Protein AF-A0A221UWG9-F1 (afdb_monomer)

Mean predicted aligned error: 8.41 Å

Sequence (89 aa):
MEVNLAYYRKKDWRKFLKLIDDPENMDETWKEWHKSYLKIKRSLTSHGLNVNDIVIDLNELRNYCLTNNHTGSVYKTGPLVQRCGKCWI

pLDDT: mean 73.25, std 18.87, range [27.3, 92.44]

Solvent-accessible surface area (backbone atoms only — not comparable to full-atom values): 5434 Å² total; per-residue (Å²): 102,78,43,80,40,77,36,78,53,73,90,46,41,75,58,48,51,71,70,31,72,53,45,86,80,44,62,94,41,63,67,57,42,49,54,51,44,52,52,51,53,51,51,44,43,74,72,64,31,49,74,44,78,40,73,64,53,67,66,59,54,51,50,54,34,62,74,69,71,44,79,79,50,47,43,75,67,59,81,52,76,47,51,50,97,77,82,82,130

Organism: NCBI:txid616991

Radius of gyration: 13.16 Å; Cα contacts (8 Å, |Δi|>4): 99; chains: 1; bounding box: 32×21×34 Å

Secondary structure (DSSP, 8-state):
-EEEEEE--TTTHHHHTTTSS-GGGS-SSHHHHHHHHHHHHHHHHHTT-EEEEEE--HHHHHHHHHHTT-------SSSS---STT---

Structure (mmCIF, N/CA/C/O backbone):
data_AF-A0A221UWG9-F1
#
_entry.id   AF-A0A221UWG9-F1
#
loop_
_atom_site.group_PDB
_atom_site.id
_atom_site.type_symbol
_atom_site.label_atom_id
_atom_site.label_alt_id
_atom_site.label_comp_id
_atom_site.label_asym_id
_atom_site.label_entity_id
_atom_site.label_seq_id
_atom_site.pdbx_PDB_ins_code
_atom_site.Cartn_x
_atom_site.Cartn_y
_atom_site.Cartn_z
_atom_site.occupancy
_atom_site.B_iso_or_equiv
_atom_site.auth_seq_id
_atom_site.auth_comp_id
_atom_site.auth_asym_id
_atom_site.auth_atom_id
_atom_site.pdbx_PDB_model_num
ATOM 1 N N . MET A 1 1 ? -21.723 -1.378 3.951 1.00 70.94 1 MET A N 1
ATOM 2 C CA . MET A 1 1 ? -20.975 -1.106 2.703 1.00 70.94 1 MET A CA 1
ATOM 3 C C . MET A 1 1 ? -19.528 -1.481 2.942 1.00 70.94 1 MET A C 1
ATOM 5 O O . MET A 1 1 ? -19.023 -1.207 4.027 1.00 70.94 1 MET A O 1
ATOM 9 N N . GLU A 1 2 ? -18.898 -2.130 1.969 1.00 83.62 2 GLU A N 1
ATOM 10 C CA . GLU A 1 2 ? -17.504 -2.573 2.061 1.00 83.62 2 GLU A CA 1
ATOM 11 C C . GLU A 1 2 ? -16.630 -1.748 1.122 1.00 83.62 2 GLU A C 1
ATOM 13 O O . GLU A 1 2 ? -17.074 -1.365 0.039 1.00 83.62 2 GLU A O 1
ATOM 18 N N . VAL A 1 3 ? -15.406 -1.448 1.552 1.00 81.56 3 VAL A N 1
ATOM 19 C CA . VAL A 1 3 ? -14.427 -0.706 0.758 1.00 81.56 3 VAL A CA 1
ATOM 20 C C . VAL A 1 3 ? -13.090 -1.423 0.816 1.00 81.56 3 VAL A C 1
ATOM 22 O O . VAL A 1 3 ? -12.578 -1.724 1.894 1.00 81.56 3 VAL A O 1
ATOM 25 N N . ASN A 1 4 ? -12.511 -1.642 -0.357 1.00 83.38 4 ASN A N 1
ATOM 26 C CA . ASN A 1 4 ? -11.167 -2.171 -0.506 1.00 83.38 4 ASN A CA 1
ATOM 27 C C . ASN A 1 4 ? -10.154 -1.027 -0.403 1.00 83.38 4 ASN A C 1
ATOM 29 O O . ASN A 1 4 ? -10.231 -0.040 -1.135 1.00 83.38 4 ASN A O 1
ATOM 33 N N . LEU A 1 5 ? -9.202 -1.155 0.515 1.00 82.50 5 LEU A N 1
ATOM 34 C CA . LEU A 1 5 ? -8.140 -0.187 0.742 1.00 82.50 5 LEU A CA 1
ATOM 35 C C . LEU A 1 5 ? -6.794 -0.833 0.400 1.00 82.50 5 LEU A C 1
ATOM 37 O O . LEU A 1 5 ? -6.389 -1.823 1.005 1.00 82.50 5 LEU A O 1
ATOM 41 N N . ALA A 1 6 ? -6.101 -0.270 -0.588 1.00 84.12 6 ALA A N 1
ATOM 42 C CA . ALA A 1 6 ? -4.816 -0.779 -1.055 1.00 84.12 6 ALA A CA 1
ATOM 43 C C . ALA A 1 6 ? -3.728 -0.658 0.025 1.00 84.12 6 ALA A C 1
ATOM 45 O O . ALA A 1 6 ? -3.446 0.433 0.523 1.00 84.12 6 ALA A O 1
ATOM 46 N N . TYR A 1 7 ? -3.074 -1.775 0.342 1.00 86.88 7 TYR A N 1
ATOM 47 C CA . TYR A 1 7 ? -2.017 -1.871 1.339 1.00 86.88 7 TYR A CA 1
ATOM 48 C C . TYR A 1 7 ? -0.684 -2.295 0.716 1.00 86.88 7 TYR A C 1
ATOM 50 O O . TYR A 1 7 ? -0.558 -3.371 0.125 1.00 86.88 7 TYR A O 1
ATOM 58 N N . TYR A 1 8 ? 0.353 -1.484 0.925 1.00 87.06 8 TYR A N 1
ATOM 59 C CA . TYR A 1 8 ? 1.723 -1.798 0.528 1.00 87.06 8 TYR A CA 1
ATOM 60 C C . TYR A 1 8 ? 2.535 -2.280 1.725 1.00 87.06 8 TYR A C 1
ATOM 62 O O . TYR A 1 8 ? 2.604 -1.628 2.769 1.00 87.06 8 TYR A O 1
ATOM 70 N N . ARG A 1 9 ? 3.215 -3.418 1.572 1.00 89.62 9 ARG A N 1
ATOM 71 C CA . ARG A 1 9 ? 4.071 -3.969 2.628 1.00 89.62 9 ARG A CA 1
ATOM 72 C C . ARG A 1 9 ? 5.359 -3.161 2.751 1.00 89.62 9 ARG A C 1
ATOM 74 O O . ARG A 1 9 ? 5.966 -2.784 1.751 1.00 89.62 9 ARG A O 1
ATOM 81 N N . LYS A 1 10 ? 5.864 -3.012 3.979 1.00 91.19 10 LYS A N 1
ATOM 82 C CA . LYS A 1 10 ? 7.139 -2.321 4.256 1.00 91.19 10 LYS A CA 1
ATOM 83 C C . LYS A 1 10 ? 8.306 -2.848 3.413 1.00 91.19 10 LYS A C 1
ATOM 85 O O . LYS A 1 10 ? 9.104 -2.063 2.910 1.00 91.19 10 LYS A O 1
ATOM 90 N N . LYS A 1 11 ? 8.387 -4.172 3.237 1.00 89.94 11 LYS A N 1
ATOM 91 C CA . LYS A 1 11 ? 9.426 -4.841 2.429 1.00 89.94 11 LYS A CA 1
ATOM 92 C C . LYS A 1 11 ? 9.383 -4.459 0.943 1.00 89.94 11 LYS A C 1
ATOM 94 O O . LYS A 1 11 ? 10.411 -4.484 0.273 1.00 89.94 11 LYS A O 1
ATOM 99 N N . ASP A 1 12 ? 8.203 -4.089 0.456 1.00 86.81 12 ASP A N 1
ATOM 100 C CA . ASP A 1 12 ? 7.930 -3.806 -0.949 1.00 86.81 12 ASP A CA 1
ATOM 101 C C . ASP A 1 12 ? 7.987 -2.292 -1.235 1.00 86.81 12 ASP A C 1
ATOM 103 O O . ASP A 1 12 ? 8.156 -1.894 -2.382 1.00 86.81 12 ASP A O 1
ATOM 107 N N . TRP A 1 13 ? 7.974 -1.440 -0.200 1.00 87.94 13 TRP A N 1
ATOM 108 C CA . TRP A 1 13 ? 7.931 0.025 -0.321 1.00 87.94 13 TRP A CA 1
ATOM 109 C C . TRP A 1 13 ? 9.010 0.613 -1.230 1.00 87.94 13 TRP A C 1
ATOM 111 O O . TRP A 1 13 ? 8.718 1.376 -2.143 1.00 87.94 13 TRP A O 1
ATOM 121 N N . ARG A 1 14 ? 10.271 0.205 -1.046 1.00 86.56 14 ARG A N 1
ATOM 122 C CA . ARG A 1 14 ? 11.379 0.716 -1.870 1.00 86.56 14 ARG A CA 1
ATOM 123 C C . ARG A 1 14 ? 11.260 0.295 -3.335 1.00 86.56 14 ARG A C 1
ATOM 125 O O . ARG A 1 14 ? 11.770 0.986 -4.207 1.00 86.56 14 ARG A O 1
ATOM 132 N N . LYS A 1 15 ? 10.649 -0.861 -3.607 1.00 85.75 15 LYS A N 1
ATOM 133 C CA . LYS A 1 15 ? 10.385 -1.314 -4.979 1.00 85.75 15 LYS A CA 1
ATOM 134 C C . LYS A 1 15 ? 9.213 -0.537 -5.567 1.00 85.75 15 LYS A C 1
ATOM 136 O O . LYS A 1 15 ? 9.311 -0.092 -6.698 1.00 85.75 15 LYS A O 1
ATOM 141 N N . PHE A 1 16 ? 8.165 -0.326 -4.776 1.00 83.50 16 PHE A N 1
ATOM 142 C CA . PHE A 1 16 ? 7.005 0.469 -5.153 1.00 83.50 16 PHE A CA 1
ATOM 143 C C . PHE A 1 16 ? 7.393 1.903 -5.543 1.00 83.50 16 PHE A C 1
ATOM 145 O O . PHE A 1 16 ? 7.047 2.331 -6.6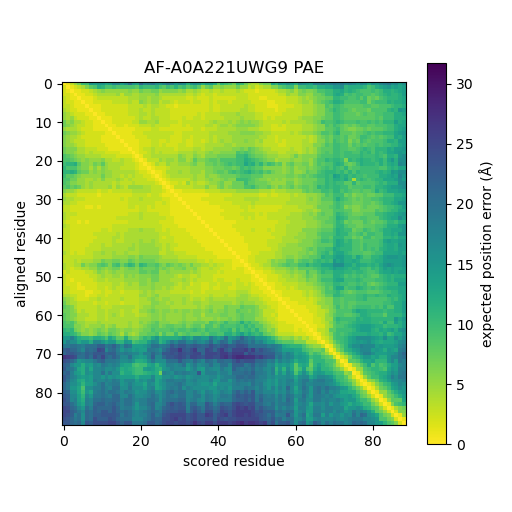34 1.00 83.50 16 PHE A O 1
ATOM 152 N N . LEU A 1 17 ? 8.209 2.597 -4.738 1.00 81.88 17 LEU A N 1
ATOM 153 C CA . LEU A 1 17 ? 8.688 3.951 -5.061 1.00 81.88 17 LEU A CA 1
ATOM 154 C C . LEU A 1 17 ? 9.478 4.036 -6.380 1.00 81.88 17 LEU A C 1
ATOM 156 O O . LEU A 1 17 ? 9.568 5.103 -6.964 1.00 81.88 17 LEU A O 1
ATOM 160 N N . LYS A 1 18 ? 10.059 2.928 -6.856 1.00 82.81 18 LYS A N 1
ATOM 161 C CA . LYS A 1 18 ? 10.750 2.872 -8.157 1.00 82.81 18 LYS A CA 1
ATOM 162 C C . LYS A 1 18 ? 9.820 2.570 -9.332 1.00 82.81 18 LYS A C 1
ATOM 164 O O . LYS A 1 18 ? 10.259 2.651 -10.472 1.00 82.81 18 LYS A O 1
ATOM 169 N N . LEU A 1 19 ? 8.605 2.103 -9.051 1.00 76.06 19 LEU A N 1
ATOM 170 C CA . LEU A 1 19 ? 7.601 1.736 -10.051 1.00 76.06 19 LEU A CA 1
ATOM 171 C C . LEU A 1 19 ? 6.610 2.867 -10.325 1.00 76.06 19 LEU A C 1
ATOM 173 O O . LEU A 1 19 ? 5.902 2.807 -11.324 1.00 76.06 19 LEU A O 1
ATOM 177 N N . ILE A 1 20 ? 6.518 3.837 -9.420 1.00 76.44 20 ILE A N 1
ATOM 178 C CA . ILE A 1 20 ? 5.672 5.015 -9.577 1.00 76.44 20 ILE A CA 1
ATOM 179 C C . ILE A 1 20 ? 6.455 6.135 -10.257 1.00 76.44 20 ILE A C 1
ATOM 181 O O . ILE A 1 20 ? 7.659 6.265 -10.041 1.00 76.44 20 ILE A O 1
ATOM 185 N N . ASP A 1 21 ? 5.753 6.951 -11.034 1.00 69.38 21 ASP A N 1
ATOM 186 C CA . ASP A 1 21 ? 6.375 8.041 -11.790 1.00 69.38 21 ASP A CA 1
ATOM 187 C C . ASP A 1 21 ? 6.578 9.299 -10.948 1.00 69.38 21 ASP A C 1
ATOM 189 O O . ASP A 1 21 ? 7.545 10.020 -11.166 1.00 69.38 21 ASP A O 1
ATOM 193 N N . ASP A 1 22 ? 5.732 9.500 -9.930 1.00 70.69 22 ASP A N 1
ATOM 194 C CA . ASP A 1 22 ? 5.793 10.651 -9.026 1.00 70.69 22 ASP A CA 1
ATOM 195 C C . ASP A 1 22 ? 6.146 10.230 -7.585 1.00 70.69 22 ASP A C 1
ATOM 197 O O . ASP A 1 22 ? 5.333 10.384 -6.662 1.00 70.69 22 ASP A O 1
ATOM 201 N N . PRO A 1 23 ? 7.347 9.673 -7.334 1.00 73.44 23 PRO A N 1
ATOM 202 C CA . PRO A 1 23 ? 7.748 9.274 -5.990 1.00 73.44 23 PRO A CA 1
ATOM 203 C C . PRO A 1 23 ? 7.881 10.454 -5.029 1.00 73.44 23 PRO A C 1
ATOM 205 O O . PRO A 1 23 ? 7.704 10.263 -3.831 1.00 73.44 23 PRO A O 1
ATOM 208 N N . GLU A 1 24 ? 8.119 11.661 -5.543 1.00 74.88 24 GLU A N 1
ATOM 209 C CA . GLU A 1 24 ? 8.151 12.907 -4.767 1.00 74.88 24 GLU A CA 1
ATOM 210 C C . GLU A 1 24 ? 6.801 13.265 -4.131 1.00 74.88 24 GLU A C 1
ATOM 212 O O . GLU A 1 24 ? 6.754 13.897 -3.080 1.00 74.88 24 GLU A O 1
ATOM 217 N N . ASN A 1 25 ? 5.694 12.813 -4.728 1.00 73.06 25 ASN A N 1
ATOM 218 C CA . ASN A 1 25 ? 4.364 13.004 -4.160 1.00 73.06 25 ASN A CA 1
ATOM 219 C C . ASN A 1 25 ? 4.039 11.943 -3.096 1.00 73.06 25 ASN A C 1
ATOM 221 O O . ASN A 1 25 ? 3.089 12.102 -2.321 1.00 73.06 25 ASN A O 1
ATOM 225 N N . MET A 1 26 ? 4.811 10.855 -3.017 1.00 77.69 26 MET A N 1
ATOM 226 C CA . MET A 1 26 ? 4.665 9.836 -1.981 1.00 77.69 26 MET A CA 1
ATOM 227 C C . MET A 1 26 ? 5.436 10.187 -0.715 1.00 77.69 26 MET A C 1
ATOM 229 O O . MET A 1 26 ? 6.416 10.919 -0.729 1.00 77.69 26 MET A O 1
ATOM 233 N N . ASP A 1 27 ? 4.960 9.661 0.414 1.00 82.19 27 ASP A N 1
ATOM 234 C CA . ASP A 1 27 ? 5.665 9.827 1.678 1.00 82.19 27 ASP A CA 1
ATOM 235 C C . ASP A 1 27 ? 7.048 9.156 1.573 1.00 82.19 27 ASP A C 1
ATOM 237 O O . ASP A 1 27 ? 7.152 7.995 1.160 1.00 82.19 27 ASP A O 1
ATOM 241 N N . GLU A 1 28 ? 8.107 9.869 1.961 1.00 80.81 28 GLU A N 1
ATOM 242 C CA . GLU A 1 28 ? 9.491 9.394 1.825 1.00 80.81 28 GLU A CA 1
ATOM 243 C C . GLU A 1 28 ? 9.691 8.041 2.516 1.00 80.81 28 GLU A C 1
ATOM 245 O O . GLU A 1 28 ? 10.348 7.127 2.002 1.00 80.81 28 GLU A O 1
ATOM 250 N N . THR A 1 29 ? 9.070 7.880 3.688 1.00 87.81 29 THR A N 1
ATOM 251 C CA . THR A 1 29 ? 9.150 6.649 4.459 1.00 87.81 29 THR A CA 1
ATOM 252 C C . THR A 1 29 ? 7.836 5.880 4.466 1.00 87.81 29 THR A C 1
ATOM 254 O O . THR A 1 29 ? 6.743 6.416 4.652 1.00 87.81 29 THR A O 1
ATOM 257 N N . TRP A 1 30 ? 7.953 4.549 4.415 1.00 90.06 30 TRP A N 1
ATOM 258 C CA . TRP A 1 30 ? 6.808 3.655 4.600 1.00 90.06 30 TRP A CA 1
ATOM 259 C C . TRP A 1 30 ? 6.058 3.935 5.908 1.00 90.06 30 TRP A C 1
ATOM 261 O O . TRP A 1 30 ? 4.853 3.741 5.996 1.00 90.06 30 TRP A O 1
ATOM 271 N N . LYS A 1 31 ? 6.774 4.376 6.949 1.00 90.44 31 LYS A N 1
ATOM 272 C CA . LYS A 1 31 ? 6.196 4.661 8.265 1.00 90.44 31 LYS A CA 1
ATOM 273 C C . LYS A 1 31 ? 5.237 5.851 8.210 1.00 90.44 31 LYS A C 1
ATOM 275 O O . LYS A 1 31 ? 4.185 5.799 8.845 1.00 90.44 31 LYS A O 1
ATOM 280 N N . GLU A 1 32 ? 5.592 6.897 7.474 1.00 88.44 32 GLU A N 1
ATOM 281 C CA . GLU A 1 32 ? 4.744 8.075 7.274 1.00 88.44 32 GLU A CA 1
ATOM 282 C C . GLU A 1 32 ? 3.534 7.735 6.417 1.00 88.44 32 GLU A C 1
ATOM 284 O O . GLU A 1 32 ? 2.404 7.969 6.853 1.00 88.44 32 GLU A O 1
ATOM 289 N N . TRP A 1 33 ? 3.755 7.036 5.300 1.00 89.81 33 TRP A N 1
ATOM 290 C CA . TRP A 1 33 ? 2.667 6.511 4.482 1.00 89.81 33 TRP A CA 1
ATOM 291 C C . TRP A 1 33 ? 1.705 5.644 5.308 1.00 89.81 33 TRP A C 1
ATOM 293 O O . TRP A 1 33 ? 0.493 5.846 5.275 1.00 89.81 33 TRP A O 1
ATOM 303 N N . HIS A 1 34 ? 2.226 4.725 6.126 1.00 90.88 34 HIS A N 1
ATOM 304 C CA . HIS A 1 34 ? 1.415 3.830 6.953 1.00 90.88 34 HIS A CA 1
ATOM 305 C C . HIS A 1 34 ? 0.641 4.586 8.043 1.00 90.88 34 HIS A C 1
ATOM 307 O O . HIS A 1 34 ? -0.489 4.233 8.383 1.00 90.88 34 HIS A O 1
ATOM 313 N N . LYS A 1 35 ? 1.214 5.663 8.592 1.00 90.38 35 LYS A N 1
ATOM 314 C CA . LYS A 1 35 ? 0.502 6.548 9.523 1.00 90.38 35 LYS A CA 1
ATOM 315 C C . LYS A 1 35 ? -0.665 7.241 8.823 1.00 90.38 35 LYS A C 1
ATOM 317 O O . LYS A 1 35 ? -1.749 7.310 9.403 1.00 90.38 35 LYS A O 1
ATOM 322 N N . SER A 1 36 ? -0.454 7.728 7.603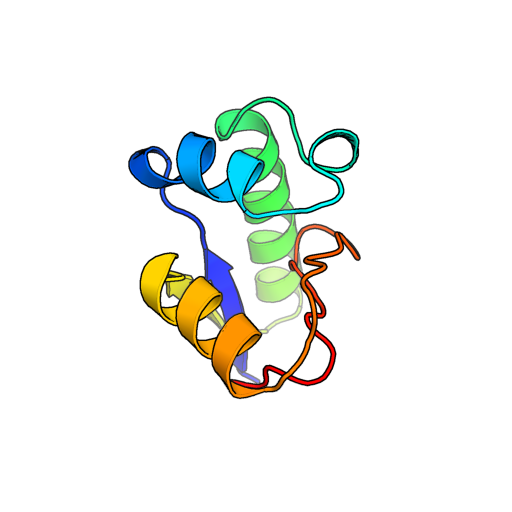 1.00 86.94 36 SER A N 1
ATOM 323 C CA . SER A 1 36 ? -1.510 8.296 6.768 1.00 86.94 36 SER A CA 1
ATOM 324 C C . SER A 1 36 ? -2.582 7.245 6.485 1.00 86.94 36 SER A C 1
ATOM 326 O O . SER A 1 36 ? -3.723 7.472 6.875 1.00 86.94 36 SER A O 1
ATOM 328 N N . TYR A 1 37 ? -2.209 6.066 5.972 1.00 87.94 37 TYR A N 1
ATOM 329 C CA . TYR A 1 37 ? -3.074 4.900 5.728 1.00 87.94 37 TYR A CA 1
ATOM 330 C C . TYR A 1 37 ? -4.005 4.582 6.907 1.00 87.94 37 TYR A C 1
ATOM 332 O O . TYR A 1 37 ? -5.224 4.492 6.750 1.00 87.94 37 TYR A O 1
ATOM 340 N N . LEU A 1 38 ? -3.448 4.479 8.118 1.00 90.81 38 LEU A N 1
ATOM 341 C CA . LEU A 1 38 ? -4.224 4.180 9.320 1.00 90.81 38 LEU A CA 1
ATOM 342 C C . LEU A 1 38 ? -5.252 5.269 9.648 1.00 90.81 38 LEU A C 1
ATOM 344 O O . LEU A 1 38 ? -6.323 4.946 10.160 1.00 90.81 38 LEU A O 1
ATOM 348 N N . LYS A 1 39 ? -4.962 6.546 9.362 1.00 90.19 39 LYS A N 1
ATOM 349 C CA . LYS A 1 39 ? -5.933 7.633 9.566 1.00 90.19 39 LYS A CA 1
ATOM 350 C C . LYS A 1 39 ? -7.138 7.485 8.641 1.00 90.19 39 LYS A C 1
ATOM 352 O O . LYS A 1 39 ? -8.259 7.651 9.109 1.00 90.19 39 LYS A O 1
ATOM 357 N N . ILE A 1 40 ? -6.935 7.137 7.369 1.00 87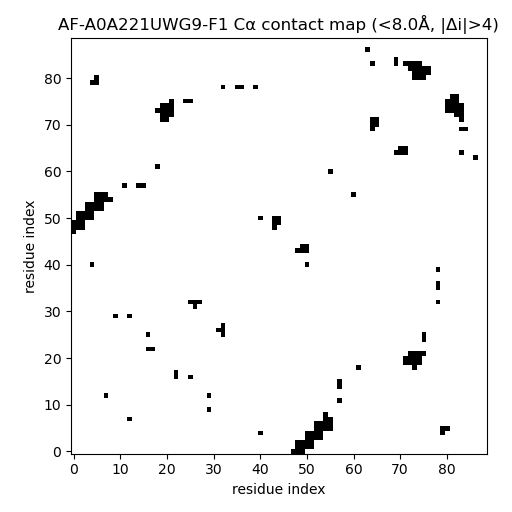.25 40 ILE A N 1
ATOM 358 C CA . ILE A 1 40 ? -8.061 6.942 6.435 1.00 87.25 40 ILE A CA 1
ATOM 359 C C . ILE A 1 40 ? -8.818 5.689 6.783 1.00 87.25 40 ILE A C 1
ATOM 361 O O . ILE A 1 40 ? -10.034 5.750 6.835 1.00 87.25 40 ILE A O 1
ATOM 365 N N . LYS A 1 41 ? -8.126 4.582 7.077 1.00 87.50 41 LYS A N 1
ATOM 366 C CA . LYS A 1 41 ? -8.793 3.352 7.504 1.00 87.50 41 LYS A CA 1
ATOM 367 C C . LYS A 1 41 ? -9.715 3.631 8.689 1.00 87.50 41 LYS A C 1
ATOM 369 O O . LYS A 1 41 ? -10.891 3.303 8.631 1.00 87.50 41 LYS A O 1
ATOM 374 N N . ARG A 1 42 ? -9.213 4.328 9.715 1.00 91.38 42 ARG A N 1
ATOM 375 C CA . ARG A 1 42 ? -10.020 4.750 10.871 1.00 91.38 42 ARG A CA 1
ATOM 376 C C . ARG A 1 42 ? -11.179 5.659 10.481 1.00 91.38 42 ARG A C 1
ATOM 378 O O . ARG A 1 42 ? -12.269 5.449 10.991 1.00 91.38 42 ARG A O 1
ATOM 385 N N . SER A 1 43 ? -10.953 6.626 9.593 1.00 89.19 43 SER A N 1
ATOM 386 C CA . SER A 1 43 ? -12.012 7.502 9.087 1.00 89.19 43 SER A CA 1
ATOM 387 C C . SER A 1 43 ? -13.095 6.698 8.361 1.00 89.19 43 SER A C 1
ATOM 389 O O . SER A 1 43 ? -14.265 6.794 8.695 1.00 89.19 43 SER A O 1
ATOM 391 N N . LEU A 1 44 ? -12.734 5.827 7.422 1.00 86.50 44 LEU A N 1
ATOM 392 C CA . LEU A 1 44 ? -13.687 4.989 6.690 1.00 86.50 44 LEU A CA 1
ATOM 393 C C . LEU A 1 44 ? -14.472 4.079 7.643 1.00 86.50 44 LEU A C 1
ATOM 395 O O . LEU A 1 44 ? -15.699 4.030 7.576 1.00 86.50 44 LEU A O 1
ATOM 399 N N . THR A 1 45 ? -13.789 3.438 8.593 1.00 89.25 45 THR A N 1
ATOM 400 C CA . THR A 1 45 ? -14.448 2.629 9.625 1.00 89.25 45 THR A CA 1
ATOM 401 C C . THR A 1 45 ? -15.363 3.468 10.519 1.00 89.25 45 THR A C 1
ATOM 403 O O . THR A 1 45 ? -16.458 3.017 10.845 1.00 89.25 45 THR A O 1
ATOM 406 N N . SER A 1 46 ? -14.989 4.704 10.874 1.00 92.44 46 SER A N 1
ATOM 407 C CA . SER A 1 46 ? -15.856 5.590 11.664 1.00 92.44 46 SER A CA 1
ATOM 408 C C . SER A 1 46 ? -17.093 6.063 10.897 1.00 92.44 46 SER A C 1
ATOM 410 O O . SER A 1 46 ? -18.079 6.433 11.522 1.00 92.44 46 SER A O 1
ATOM 412 N N . HIS A 1 47 ? -17.070 6.016 9.563 1.00 89.88 47 HIS A N 1
ATOM 413 C CA . HIS A 1 47 ? -18.241 6.250 8.711 1.00 89.88 47 HIS A CA 1
ATOM 414 C C . HIS A 1 47 ? -19.116 4.990 8.533 1.00 89.88 47 HIS A C 1
ATOM 416 O O . HIS A 1 47 ? -20.048 5.000 7.733 1.00 89.88 47 HIS A O 1
ATOM 422 N N . GLY A 1 48 ? -18.838 3.897 9.256 1.00 90.88 48 GLY A N 1
ATOM 423 C CA . GLY A 1 48 ? -19.609 2.651 9.177 1.00 90.88 48 GLY A CA 1
ATOM 424 C C . GLY A 1 48 ? -19.259 1.767 7.975 1.00 90.88 48 GLY A C 1
ATOM 425 O O . GLY A 1 48 ? -20.029 0.870 7.627 1.00 9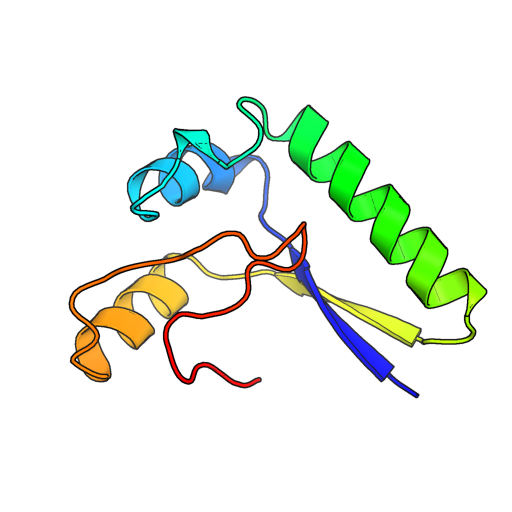0.88 48 GLY A O 1
ATOM 426 N N . LEU A 1 49 ? -18.115 2.010 7.324 1.00 89.12 49 LEU A N 1
ATOM 427 C CA . LEU A 1 49 ? -17.624 1.184 6.220 1.00 89.12 49 LEU A CA 1
ATOM 428 C C . LEU A 1 49 ? -16.761 0.039 6.754 1.00 89.12 49 LEU A C 1
ATOM 430 O O . LEU A 1 49 ? -15.863 0.248 7.574 1.00 89.12 49 LEU A O 1
ATOM 434 N N . ASN A 1 50 ? -16.993 -1.167 6.243 1.00 86.69 50 ASN A N 1
ATOM 435 C CA . ASN A 1 50 ? -16.099 -2.292 6.489 1.00 86.69 50 ASN A CA 1
ATOM 436 C C . ASN A 1 50 ? -14.892 -2.166 5.548 1.00 86.69 50 ASN A C 1
ATOM 438 O O . ASN A 1 50 ? -15.061 -2.179 4.329 1.00 86.69 50 ASN A O 1
ATOM 442 N N . VAL A 1 51 ? -13.694 -1.961 6.102 1.00 86.25 51 VAL A N 1
ATOM 443 C CA . VAL A 1 51 ? -12.483 -1.692 5.309 1.00 86.25 51 VAL A CA 1
ATOM 444 C C . VAL A 1 51 ? -11.661 -2.965 5.172 1.00 86.25 51 VAL A C 1
ATOM 446 O O . VAL A 1 51 ? -11.061 -3.423 6.147 1.00 86.25 51 VAL A O 1
ATOM 449 N N . ASN A 1 52 ? -11.596 -3.485 3.951 1.00 86.00 52 ASN A N 1
ATOM 450 C CA . ASN A 1 52 ? -10.803 -4.652 3.596 1.00 86.00 52 ASN A CA 1
ATOM 451 C C . ASN A 1 52 ? -9.425 -4.204 3.104 1.00 86.00 52 ASN A C 1
ATOM 453 O O . ASN A 1 52 ? -9.315 -3.452 2.136 1.00 86.00 52 ASN A O 1
ATOM 457 N N . ASP A 1 53 ? -8.365 -4.662 3.767 1.00 86.62 53 ASP A N 1
ATOM 458 C CA . ASP A 1 53 ? -6.997 -4.357 3.350 1.00 86.62 53 ASP A CA 1
ATOM 459 C C . ASP A 1 53 ? -6.610 -5.269 2.177 1.00 86.62 53 ASP A C 1
ATOM 461 O O . ASP A 1 53 ? -6.457 -6.480 2.348 1.00 86.62 53 ASP A O 1
ATOM 465 N N . ILE A 1 54 ? -6.414 -4.697 0.989 1.00 85.81 54 ILE A N 1
ATOM 466 C CA . ILE A 1 54 ? -5.963 -5.443 -0.189 1.00 85.81 54 ILE A CA 1
ATOM 467 C C . ILE A 1 54 ? -4.461 -5.268 -0.335 1.00 85.81 54 ILE A C 1
ATOM 469 O O . ILE A 1 54 ? -3.971 -4.193 -0.681 1.00 85.81 54 ILE A O 1
ATOM 473 N N . VAL A 1 55 ? -3.713 -6.334 -0.062 1.00 87.19 55 VAL A N 1
ATOM 474 C CA . VAL A 1 55 ? -2.260 -6.320 -0.227 1.00 87.19 55 VAL A CA 1
ATOM 475 C C . VAL A 1 55 ? -1.927 -6.311 -1.712 1.00 87.19 55 VAL A C 1
ATOM 477 O O . VAL A 1 55 ? -2.176 -7.291 -2.407 1.00 87.19 55 VAL A O 1
ATOM 480 N N . ILE A 1 56 ? -1.320 -5.226 -2.183 1.00 83.19 56 ILE A N 1
ATOM 481 C CA . ILE A 1 56 ? -0.965 -5.087 -3.595 1.00 83.19 56 ILE A CA 1
ATOM 482 C C . ILE A 1 56 ? 0.309 -5.882 -3.894 1.00 83.19 56 ILE A C 1
ATOM 484 O O . ILE A 1 56 ? 1.357 -5.657 -3.275 1.00 83.19 56 ILE A O 1
ATOM 488 N N . ASP A 1 57 ? 0.233 -6.794 -4.864 1.00 83.50 57 ASP A N 1
ATOM 489 C CA . ASP A 1 57 ? 1.412 -7.415 -5.459 1.00 83.50 57 ASP A CA 1
ATOM 490 C C . ASP A 1 57 ? 1.998 -6.485 -6.528 1.00 83.50 57 ASP A C 1
ATOM 492 O O . ASP A 1 57 ? 1.338 -6.098 -7.491 1.00 83.50 57 ASP A O 1
ATOM 496 N N . LEU A 1 58 ? 3.261 -6.096 -6.353 1.00 81.12 58 LEU A N 1
ATOM 497 C CA . LEU A 1 58 ? 3.927 -5.173 -7.271 1.00 81.12 58 LEU A CA 1
ATOM 498 C C . LEU A 1 58 ? 4.201 -5.783 -8.649 1.00 81.12 58 LEU A C 1
ATOM 500 O O . LEU A 1 58 ? 4.298 -5.040 -9.623 1.00 81.12 58 LEU A O 1
ATOM 504 N N . ASN A 1 59 ? 4.350 -7.105 -8.744 1.00 80.75 59 ASN A N 1
ATOM 505 C CA . ASN A 1 59 ? 4.523 -7.780 -10.026 1.00 80.75 59 ASN A CA 1
ATOM 506 C C . ASN A 1 59 ? 3.201 -7.814 -10.786 1.00 80.75 59 ASN A C 1
ATOM 508 O O . ASN A 1 59 ? 3.188 -7.542 -11.982 1.00 80.75 59 ASN A O 1
ATOM 512 N N . GLU A 1 60 ? 2.099 -8.095 -10.089 1.00 79.44 60 GLU A N 1
ATOM 513 C CA . GLU A 1 60 ? 0.758 -8.034 -10.670 1.00 79.44 60 GLU A CA 1
ATOM 514 C C . GLU A 1 60 ? 0.425 -6.609 -11.117 1.00 79.44 60 GLU A C 1
ATOM 516 O O . GLU A 1 60 ? 0.029 -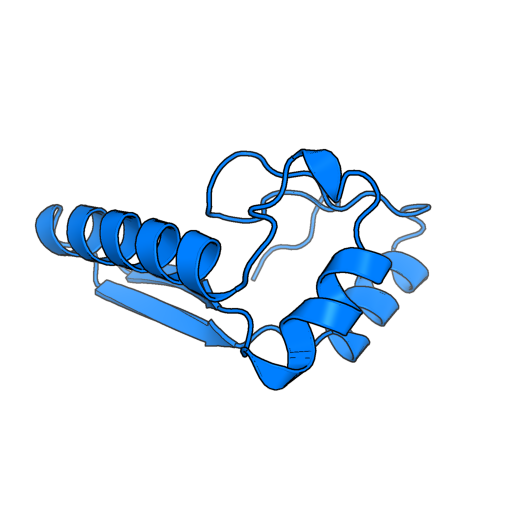6.409 -12.261 1.00 79.44 60 GLU A O 1
ATOM 521 N N . LEU A 1 61 ? 0.706 -5.613 -10.268 1.00 75.50 61 LEU A N 1
ATOM 522 C CA . LEU A 1 61 ? 0.547 -4.199 -10.605 1.00 75.50 61 LEU A CA 1
ATOM 523 C C . LEU A 1 61 ? 1.348 -3.833 -11.861 1.00 75.50 61 LEU A C 1
ATOM 525 O O . LEU A 1 61 ? 0.818 -3.223 -12.785 1.00 75.50 61 LEU A O 1
ATOM 529 N N . ARG A 1 62 ? 2.620 -4.244 -11.929 1.00 73.62 62 ARG A N 1
ATOM 530 C CA . ARG A 1 62 ? 3.478 -3.989 -13.091 1.00 73.62 62 ARG A CA 1
ATOM 531 C C . ARG A 1 62 ? 2.945 -4.662 -14.355 1.00 73.62 62 ARG A C 1
ATOM 533 O O . ARG A 1 62 ? 2.897 -4.022 -15.402 1.00 73.62 62 ARG A O 1
ATOM 540 N N . ASN A 1 63 ? 2.558 -5.932 -14.263 1.00 73.19 63 ASN A N 1
ATOM 541 C CA . ASN A 1 63 ? 2.020 -6.688 -15.391 1.00 73.19 63 ASN A CA 1
ATOM 542 C C . ASN A 1 63 ? 0.716 -6.067 -15.889 1.00 73.19 63 ASN A C 1
ATOM 544 O O . ASN A 1 63 ? 0.554 -5.878 -17.089 1.00 73.19 63 ASN A O 1
ATOM 548 N N . TYR A 1 64 ? -0.164 -5.662 -14.974 1.00 69.75 64 TYR A N 1
ATOM 549 C CA . TYR A 1 64 ? -1.397 -4.971 -15.316 1.00 69.75 64 TYR A CA 1
ATOM 550 C C . TYR A 1 64 ? -1.130 -3.682 -16.107 1.00 69.75 64 TYR A C 1
ATOM 552 O O . TYR A 1 64 ? -1.786 -3.440 -17.123 1.00 69.75 64 TYR A O 1
ATOM 560 N N . CYS A 1 65 ? -0.154 -2.870 -15.686 1.00 66.00 65 CYS A N 1
ATOM 561 C CA . CYS A 1 65 ? 0.217 -1.649 -16.406 1.00 66.00 65 CYS A CA 1
ATOM 562 C C . CYS A 1 65 ? 0.746 -1.944 -17.817 1.00 66.00 65 CYS A C 1
ATOM 564 O O . CYS A 1 65 ? 0.328 -1.295 -18.775 1.00 66.00 65 CYS A O 1
ATOM 566 N N . LEU A 1 66 ? 1.614 -2.954 -17.953 1.00 66.94 66 LEU A N 1
ATOM 567 C CA . LEU A 1 66 ? 2.197 -3.357 -19.237 1.00 66.94 66 LEU A CA 1
ATOM 568 C C . LEU A 1 66 ? 1.144 -3.902 -20.215 1.00 66.94 66 LEU A C 1
ATOM 570 O O . LEU A 1 66 ? 1.154 -3.541 -21.388 1.00 66.94 66 LEU A O 1
ATOM 574 N N . THR A 1 67 ? 0.226 -4.752 -19.746 1.00 65.69 67 THR A N 1
ATOM 575 C CA . THR A 1 67 ? -0.784 -5.405 -20.597 1.00 65.69 67 THR A CA 1
ATOM 576 C C . THR A 1 67 ? -1.846 -4.435 -21.111 1.00 65.69 67 THR A C 1
ATOM 578 O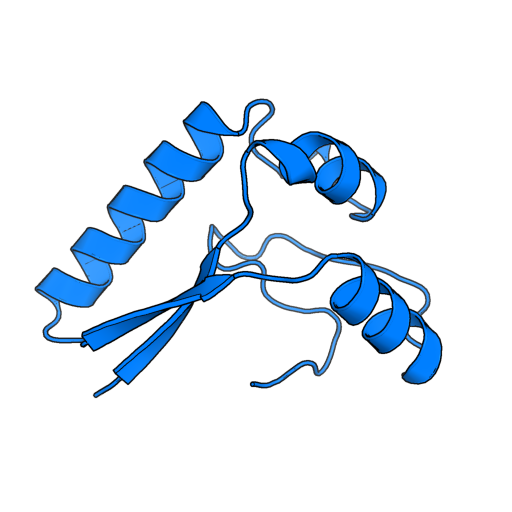 O . THR A 1 67 ? -2.347 -4.612 -22.216 1.00 65.69 67 THR A O 1
ATOM 581 N N . ASN A 1 68 ? -2.174 -3.387 -20.353 1.00 60.59 68 ASN A N 1
ATOM 582 C CA . ASN A 1 68 ? -3.224 -2.436 -20.732 1.00 60.59 68 ASN A CA 1
ATOM 583 C C . ASN A 1 68 ? -2.716 -1.236 -21.552 1.00 60.59 68 ASN A C 1
ATOM 585 O O . ASN A 1 68 ? -3.441 -0.257 -21.710 1.00 60.59 68 ASN A O 1
ATOM 589 N N . ASN A 1 69 ? -1.484 -1.296 -22.074 1.00 51.62 69 ASN A N 1
ATOM 590 C CA . ASN A 1 69 ? -0.846 -0.241 -22.873 1.00 51.62 69 ASN A CA 1
ATOM 591 C C . ASN A 1 69 ? -0.866 1.152 -22.207 1.00 51.62 69 ASN A C 1
ATOM 593 O O . ASN A 1 69 ? -0.736 2.183 -22.868 1.00 51.62 69 ASN A O 1
ATOM 597 N N . HIS A 1 70 ? -1.010 1.182 -20.880 1.00 56.47 70 HI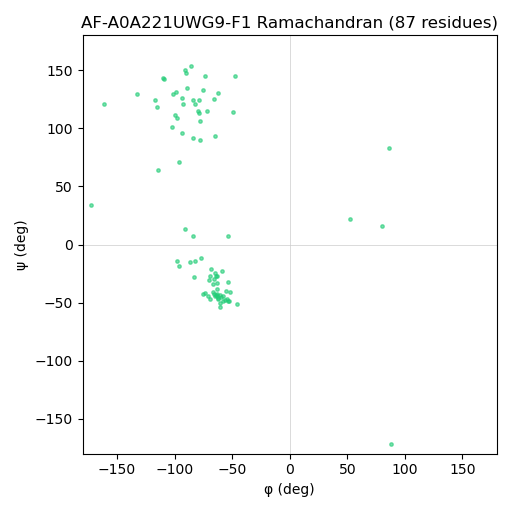S A N 1
ATOM 598 C CA . HIS A 1 70 ? -0.714 2.349 -20.075 1.00 56.47 70 HIS A CA 1
ATOM 599 C C . HIS A 1 70 ? 0.807 2.381 -19.940 1.00 56.47 70 HIS A C 1
ATOM 601 O O . HIS A 1 70 ? 1.371 1.776 -19.028 1.00 56.47 70 HIS A O 1
ATOM 607 N N . THR A 1 71 ? 1.483 3.055 -20.876 1.00 44.84 71 THR A N 1
ATOM 608 C CA . THR A 1 71 ? 2.831 3.575 -20.613 1.00 44.84 71 THR A CA 1
ATOM 609 C C . THR A 1 71 ? 2.740 4.308 -19.285 1.00 44.84 71 THR A C 1
ATOM 611 O O . THR A 1 71 ? 1.908 5.205 -19.156 1.00 44.84 71 THR A O 1
ATOM 614 N N . GLY A 1 72 ? 3.447 3.756 -18.296 1.00 51.62 72 GLY A N 1
ATOM 615 C CA . GLY A 1 72 ? 3.146 3.882 -16.877 1.00 51.62 72 GLY A CA 1
ATOM 616 C C . GLY A 1 72 ? 2.854 5.304 -16.446 1.00 51.62 72 GLY A C 1
ATOM 617 O O . GLY A 1 72 ? 3.436 6.224 -16.996 1.00 51.62 72 GLY A O 1
ATOM 618 N N . SER A 1 73 ? 1.928 5.410 -15.493 1.00 44.25 73 SER A N 1
ATOM 619 C CA . SER A 1 73 ? 1.956 6.402 -14.425 1.00 44.25 73 SER A CA 1
ATOM 620 C C . SER A 1 73 ? 1.035 5.953 -13.297 1.00 44.25 73 SER A C 1
ATOM 622 O O . SER A 1 73 ? -0.155 5.697 -13.497 1.00 44.25 73 SER A O 1
ATOM 624 N N . VAL A 1 74 ? 1.607 5.799 -12.103 1.00 49.53 74 VAL A N 1
ATOM 625 C CA . VAL A 1 74 ? 0.878 5.566 -10.852 1.00 49.53 74 VAL A CA 1
ATOM 626 C C . VAL A 1 74 ? 0.853 6.898 -10.110 1.00 49.53 74 VAL A C 1
ATOM 628 O O . VAL A 1 74 ? 1.854 7.285 -9.510 1.00 49.53 74 VAL A O 1
ATOM 631 N N . TYR A 1 75 ? -0.274 7.606 -10.175 1.00 43.66 75 TYR A N 1
ATOM 632 C CA . TYR A 1 75 ? -0.443 8.910 -9.531 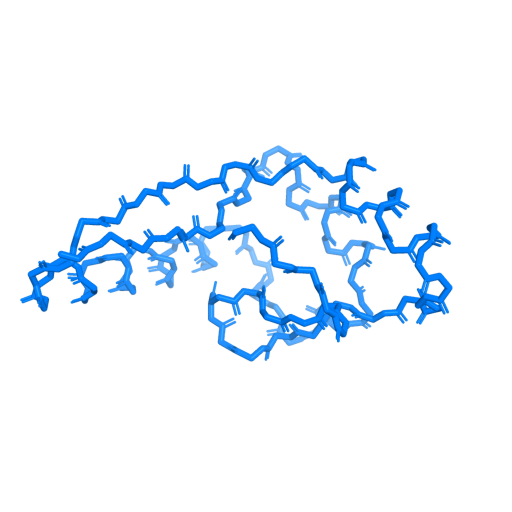1.00 43.66 75 TYR A CA 1
ATOM 633 C C . TYR A 1 75 ? -1.003 8.776 -8.109 1.00 43.66 75 TYR A C 1
ATOM 635 O O . TYR A 1 75 ? -1.780 7.870 -7.798 1.00 43.66 75 TYR A O 1
ATOM 643 N N . LYS A 1 76 ? -0.642 9.715 -7.228 1.00 45.81 76 LYS A N 1
ATOM 644 C CA . LYS A 1 76 ? -1.207 9.824 -5.877 1.00 45.81 76 LYS A CA 1
ATOM 645 C C . LYS A 1 76 ? -2.384 10.801 -5.876 1.00 45.81 76 LYS A C 1
ATOM 647 O O . LYS A 1 76 ? -2.193 11.997 -5.686 1.00 45.81 76 LYS A O 1
ATOM 652 N N . THR A 1 77 ? -3.620 10.315 -5.990 1.00 41.91 77 THR A N 1
ATOM 653 C CA . THR A 1 77 ? -4.805 11.093 -5.573 1.00 41.91 77 THR A CA 1
ATOM 654 C C . THR A 1 77 ? -5.207 10.679 -4.161 1.00 41.91 77 THR A C 1
ATOM 656 O O . THR A 1 77 ? -6.203 9.998 -3.931 1.00 41.91 77 THR A O 1
ATOM 659 N N . GLY A 1 78 ? -4.371 11.071 -3.200 1.00 44.75 78 GLY A N 1
ATOM 660 C CA . GLY A 1 78 ? -4.534 10.722 -1.796 1.00 44.75 78 GLY A CA 1
ATOM 661 C C . GLY A 1 78 ? -3.874 9.391 -1.400 1.00 44.75 78 GLY A C 1
ATOM 662 O O . GLY A 1 78 ? -3.084 8.813 -2.138 1.00 44.75 78 GLY A O 1
ATOM 663 N N . PRO A 1 79 ? -4.132 8.918 -0.177 1.00 44.00 79 PRO A N 1
ATOM 664 C CA . PRO A 1 79 ? -3.522 7.703 0.374 1.00 44.00 79 PRO A CA 1
ATOM 665 C C . PRO A 1 79 ? -4.144 6.411 -0.179 1.00 44.00 79 PRO A C 1
ATOM 667 O O . PRO A 1 79 ? -3.597 5.324 -0.004 1.00 44.00 79 PRO A O 1
ATOM 670 N N . LEU A 1 80 ? -5.269 6.556 -0.876 1.00 41.22 80 LEU A N 1
ATOM 671 C CA . LEU A 1 80 ? -5.727 5.640 -1.903 1.00 41.22 80 LEU A CA 1
ATOM 672 C C . LEU A 1 80 ? -4.898 5.947 -3.152 1.00 41.22 80 LEU A C 1
ATOM 674 O O . LEU A 1 80 ? -5.093 6.985 -3.779 1.00 41.22 80 LEU A O 1
ATOM 678 N N . VAL A 1 81 ? -3.949 5.079 -3.494 1.00 44.44 81 VAL A N 1
ATOM 679 C CA . VAL A 1 81 ? -3.256 5.154 -4.784 1.00 44.44 81 VAL A CA 1
ATOM 680 C C . VAL A 1 81 ? -4.302 4.884 -5.864 1.00 44.44 81 VAL A C 1
ATOM 682 O O . VAL A 1 81 ? -4.637 3.739 -6.155 1.00 44.44 81 VAL A O 1
ATOM 685 N N . GLN A 1 82 ? -4.901 5.950 -6.387 1.00 40.91 82 GLN A N 1
ATOM 686 C CA . GLN A 1 82 ? -5.865 5.882 -7.468 1.00 40.91 82 GLN A CA 1
ATOM 687 C C . GLN A 1 82 ? -5.152 6.204 -8.780 1.00 40.91 82 GLN A C 1
ATOM 689 O O . GLN A 1 82 ? -4.535 7.253 -8.929 1.00 40.91 82 GLN A O 1
ATOM 694 N N . ARG A 1 83 ? -5.401 5.322 -9.753 1.00 42.56 83 ARG A N 1
ATOM 695 C CA . ARG A 1 83 ? -5.286 5.524 -11.203 1.00 42.56 83 ARG A CA 1
ATOM 696 C C . ARG A 1 83 ? -3.904 5.290 -11.824 1.00 42.56 83 ARG A C 1
ATOM 698 O O . ARG A 1 83 ? -3.245 6.222 -12.259 1.00 42.56 83 ARG A O 1
ATOM 705 N N . CYS A 1 84 ? -3.608 4.018 -12.101 1.00 38.78 84 CYS A N 1
ATOM 706 C CA . CYS A 1 84 ? -3.448 3.663 -13.516 1.00 38.78 84 CYS A CA 1
ATOM 707 C C . CYS A 1 84 ? -4.850 3.609 -14.133 1.00 38.78 84 CYS A C 1
ATOM 709 O O . CYS A 1 84 ? -5.770 3.066 -13.518 1.00 38.78 84 CYS A O 1
ATOM 711 N N . GLY A 1 85 ? -5.026 4.227 -15.296 1.00 33.19 85 GLY A N 1
ATOM 712 C CA . GLY A 1 85 ? -6.285 4.747 -15.841 1.00 33.19 85 GLY A CA 1
ATOM 713 C C . GLY A 1 85 ? -7.522 3.848 -15.969 1.00 33.19 85 GLY A C 1
ATOM 714 O O . GLY A 1 85 ? -8.485 4.343 -16.542 1.00 33.19 85 GLY A O 1
ATOM 715 N N . LYS A 1 86 ? -7.568 2.607 -15.459 1.00 34.97 86 LYS A N 1
ATOM 716 C CA . LYS A 1 86 ? -8.794 1.790 -15.303 1.00 34.97 86 LYS A CA 1
ATOM 717 C C . LYS A 1 86 ? -8.592 0.470 -14.530 1.00 34.97 86 LYS A C 1
ATOM 719 O O . LYS A 1 86 ? -9.276 -0.506 -14.808 1.00 34.97 86 LYS A O 1
ATOM 724 N N . CYS A 1 87 ? -7.701 0.416 -13.541 1.00 31.20 87 CYS A N 1
ATOM 725 C CA . CYS A 1 87 ? -7.542 -0.795 -12.724 1.00 31.20 87 CYS A CA 1
ATOM 726 C C . CYS A 1 87 ? -8.571 -0.819 -11.579 1.00 31.20 87 CYS A C 1
ATOM 728 O O . CYS A 1 87 ? -8.341 -0.223 -10.529 1.00 31.20 87 CYS A O 1
ATOM 730 N N . TRP A 1 88 ? -9.736 -1.428 -11.818 1.00 27.30 88 TRP A N 1
ATOM 731 C CA . TRP A 1 88 ? -10.722 -1.746 -10.780 1.00 27.30 88 TRP A CA 1
ATOM 732 C C . TRP A 1 88 ? -10.494 -3.176 -10.285 1.00 27.30 88 TRP A C 1
ATOM 734 O O . TRP A 1 88 ? -10.529 -4.105 -11.092 1.00 27.30 88 TRP A O 1
ATOM 744 N N . ILE A 1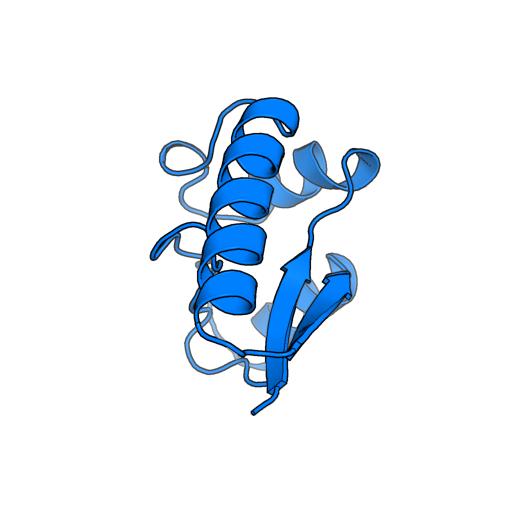 89 ? -10.337 -3.334 -8.970 1.00 30.56 89 ILE A N 1
ATOM 745 C CA . ILE A 1 89 ? -10.896 -4.469 -8.224 1.00 30.56 89 ILE A CA 1
ATOM 746 C C . ILE A 1 89 ? -11.792 -3.885 -7.137 1.00 30.56 89 ILE A C 1
ATOM 748 O O . ILE A 1 89 ? -11.320 -2.978 -6.412 1.00 30.56 89 ILE A O 1
#

Nearest PDB structures (foldseek):
  2ct6-assembly1_A  TM=5.206E-01  e=3.187E+00  Homo sapiens
  4xws-assembly1_B  TM=4.073E-01  e=5.095E+00  Pseudomonas aeruginosa PAO1
  4r2j-assembly1_A-2  TM=2.897E-01  e=5.448E+00  Salmonella enterica subsp. enterica serovar Typhimurium str. LT2
  5o31-assembly1_O  TM=3.218E-01  e=6.230E+00  Bos taurus

Foldseek 3Di:
DEDEAEDEDQVCVVVVCVQAPCSVVPDPHPVVLVVQSVVVVVVCVVVVYHYHYDYDDVVVVVVVCVVVVNPDHQDPPDSRRDDPPDDDD